Protein AF-A0A380E187-F1 (afdb_monomer_lite)

Foldseek 3Di:
DVVVVVVVVVVVVVVVVVVCVVVVPDCVPVLSVVLVVQLCCQQVVFDWDQPVVVVDRDIQTSNNVSVVSSVVSVVPPDDDPPPDD

InterPro domains:
  IPR006043 Nucleobase cation symporter 2 family [PF00860] (1-47)

Radius of gyration: 16.49 Å; chains: 1; bounding box: 38×34×51 Å

Organism: Staphylococcus aureus (NCBI:txid1280)

pLDDT: mean 84.11, std 14.21, range [36.88, 96.44]

Structure (mmCIF, N/CA/C/O backbone):
data_AF-A0A380E187-F1
#
_entry.id   AF-A0A380E187-F1
#
loop_
_atom_site.group_PDB
_atom_site.id
_atom_site.type_symbol
_atom_site.label_atom_id
_atom_site.label_alt_id
_atom_site.label_comp_id
_atom_site.label_asym_id
_atom_site.label_entity_id
_atom_site.label_seq_id
_atom_site.pdbx_PDB_ins_code
_atom_site.Cartn_x
_atom_site.Cartn_y
_atom_site.Cartn_z
_atom_site.occupancy
_atom_site.B_iso_or_equiv
_atom_site.auth_seq_id
_atom_site.auth_comp_id
_atom_site.auth_asym_id
_atom_site.auth_atom_id
_atom_site.pdbx_PDB_model_num
ATOM 1 N N . MET A 1 1 ? 20.604 -11.371 -14.926 1.00 73.69 1 MET A N 1
ATOM 2 C CA . MET A 1 1 ? 20.051 -10.024 -14.652 1.00 73.69 1 MET A CA 1
ATOM 3 C C . MET A 1 1 ? 18.574 -10.066 -14.245 1.00 73.69 1 MET A C 1
ATOM 5 O O . MET A 1 1 ? 18.266 -9.536 -13.192 1.00 73.69 1 MET A O 1
ATOM 9 N N . GLY A 1 2 ? 17.674 -10.742 -14.977 1.00 86.06 2 GLY A N 1
ATOM 10 C CA . GLY A 1 2 ? 16.223 -10.706 -14.686 1.00 86.06 2 GLY A CA 1
ATOM 11 C C . GLY A 1 2 ? 15.780 -11.168 -13.285 1.00 86.06 2 GLY A C 1
ATOM 12 O O . GLY A 1 2 ? 14.940 -10.518 -12.675 1.00 86.06 2 GLY A O 1
ATOM 13 N N . GLY A 1 3 ? 16.377 -12.233 -12.730 1.00 92.94 3 GLY A N 1
ATOM 14 C CA . GLY A 1 3 ? 15.996 -12.736 -11.398 1.00 92.94 3 GLY A CA 1
ATOM 15 C C . GLY A 1 3 ? 16.274 -11.751 -10.255 1.00 92.94 3 GLY A C 1
ATOM 16 O O . GLY A 1 3 ? 15.461 -11.609 -9.348 1.00 92.94 3 GLY A O 1
ATOM 17 N N . VAL A 1 4 ? 17.385 -11.011 -10.334 1.00 94.56 4 VAL A N 1
ATOM 18 C CA . VAL A 1 4 ? 17.733 -9.988 -9.335 1.00 94.56 4 VAL A CA 1
ATOM 19 C C . VAL A 1 4 ? 16.764 -8.808 -9.424 1.00 94.56 4 VAL A C 1
ATOM 21 O O . VAL A 1 4 ? 16.307 -8.326 -8.395 1.00 94.56 4 VAL A O 1
ATOM 24 N N . SER A 1 5 ? 16.378 -8.383 -10.631 1.00 94.12 5 SER A N 1
ATOM 25 C CA . SER A 1 5 ? 15.395 -7.307 -10.822 1.00 94.12 5 SER A CA 1
ATOM 26 C C . SER A 1 5 ? 14.021 -7.659 -10.248 1.00 94.12 5 SER A C 1
ATOM 28 O O . SER A 1 5 ? 13.414 -6.825 -9.584 1.00 94.12 5 SER A O 1
ATOM 30 N N . ILE A 1 6 ? 13.554 -8.899 -10.439 1.00 94.81 6 ILE A N 1
ATOM 31 C CA . ILE A 1 6 ? 12.285 -9.372 -9.861 1.00 94.81 6 ILE A CA 1
ATOM 32 C C . ILE A 1 6 ? 12.332 -9.305 -8.330 1.00 94.81 6 ILE A C 1
ATOM 34 O O . ILE A 1 6 ? 11.392 -8.808 -7.714 1.00 94.81 6 ILE A O 1
ATOM 38 N N . LEU A 1 7 ? 13.436 -9.745 -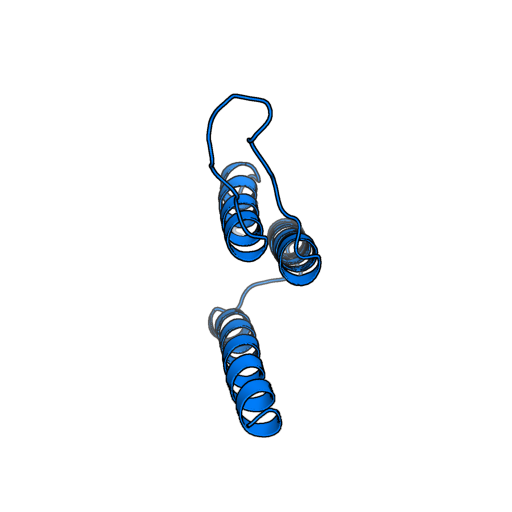7.716 1.00 95.94 7 LEU A N 1
ATOM 39 C CA . LEU A 1 7 ? 13.614 -9.652 -6.265 1.00 95.94 7 LEU A CA 1
ATOM 40 C C . LEU A 1 7 ? 13.668 -8.198 -5.784 1.00 95.94 7 LEU A C 1
ATOM 42 O O . LEU A 1 7 ? 13.016 -7.870 -4.799 1.00 95.94 7 LEU A O 1
ATOM 46 N N . LEU A 1 8 ? 14.393 -7.319 -6.482 1.00 96.00 8 LEU A N 1
ATOM 47 C CA . LEU A 1 8 ? 14.493 -5.902 -6.120 1.00 96.00 8 LEU A CA 1
ATOM 48 C C . LEU A 1 8 ? 13.123 -5.212 -6.152 1.00 96.00 8 LEU A C 1
ATOM 50 O O . LEU A 1 8 ? 12.723 -4.607 -5.157 1.00 96.00 8 LEU A O 1
ATOM 54 N N . PHE A 1 9 ? 12.370 -5.349 -7.248 1.00 92.25 9 PHE A N 1
ATOM 55 C CA . PHE A 1 9 ? 11.022 -4.779 -7.340 1.00 92.25 9 PHE A CA 1
ATOM 56 C C . PHE A 1 9 ? 10.048 -5.436 -6.351 1.00 92.25 9 PHE A C 1
ATOM 58 O O . PHE A 1 9 ?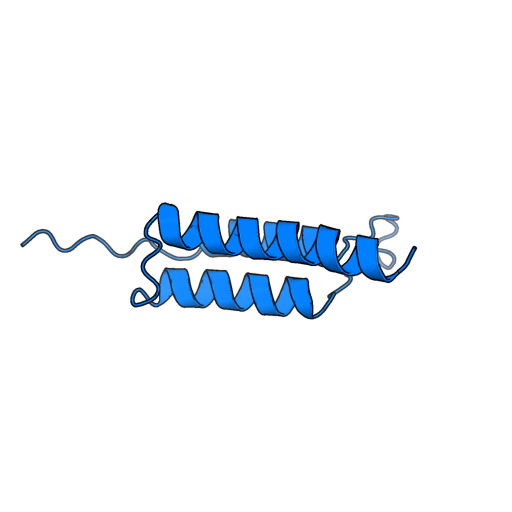 9.229 -4.740 -5.747 1.00 92.25 9 PHE A O 1
ATOM 65 N N . GLY A 1 10 ? 10.176 -6.746 -6.116 1.00 94.44 10 GLY A N 1
ATOM 66 C CA . GLY A 1 10 ? 9.386 -7.472 -5.121 1.00 94.44 10 GLY A CA 1
ATOM 67 C C . GLY A 1 10 ? 9.618 -6.974 -3.692 1.00 94.44 10 GLY A C 1
ATOM 68 O O . GLY A 1 10 ? 8.658 -6.776 -2.949 1.00 94.44 10 GLY A O 1
ATOM 69 N N . ILE A 1 11 ? 10.870 -6.698 -3.316 1.00 96.31 11 ILE A N 1
ATOM 70 C CA . ILE A 1 11 ? 11.218 -6.140 -2.001 1.00 96.31 11 ILE A CA 1
ATOM 71 C C . ILE A 1 11 ? 10.647 -4.727 -1.839 1.00 96.31 11 ILE A C 1
ATOM 73 O O . ILE A 1 11 ? 10.096 -4.418 -0.782 1.00 96.31 11 ILE A O 1
ATOM 77 N N . ILE A 1 12 ? 10.717 -3.887 -2.878 1.00 94.62 12 ILE A N 1
ATOM 78 C CA . ILE A 1 12 ? 10.124 -2.540 -2.855 1.00 94.62 12 ILE A CA 1
ATOM 79 C C . ILE A 1 12 ? 8.611 -2.636 -2.606 1.00 94.62 12 ILE A C 1
ATOM 81 O O . ILE A 1 12 ? 8.112 -2.023 -1.659 1.00 94.62 12 ILE A O 1
ATOM 85 N N . ALA A 1 13 ? 7.889 -3.464 -3.368 1.00 94.19 13 ALA A N 1
ATOM 86 C CA . ALA A 1 13 ? 6.452 -3.673 -3.171 1.00 94.19 13 ALA A CA 1
ATOM 87 C C . ALA A 1 13 ? 6.121 -4.212 -1.763 1.00 94.19 13 ALA A C 1
ATOM 89 O O . ALA A 1 13 ? 5.240 -3.682 -1.081 1.00 94.19 13 ALA A O 1
ATOM 90 N N . ALA A 1 14 ? 6.865 -5.216 -1.290 1.00 96.25 14 ALA A N 1
ATOM 91 C CA . ALA A 1 14 ? 6.676 -5.799 0.038 1.00 96.25 14 ALA A CA 1
ATOM 92 C C . ALA A 1 14 ? 6.941 -4.787 1.168 1.00 96.25 14 ALA A C 1
ATOM 94 O O . ALA A 1 14 ? 6.217 -4.775 2.164 1.00 96.25 14 ALA A O 1
ATOM 95 N N . SER A 1 15 ? 7.936 -3.906 1.015 1.00 96.44 15 SER A N 1
ATOM 96 C CA . SER A 1 15 ? 8.218 -2.839 1.984 1.00 96.44 15 SER A CA 1
ATOM 97 C C . SER A 1 15 ? 7.086 -1.811 2.074 1.00 96.44 15 SER A C 1
ATOM 99 O O . SER A 1 15 ? 6.740 -1.386 3.177 1.00 96.44 15 SER A O 1
ATOM 101 N N . GLY A 1 16 ? 6.445 -1.488 0.946 1.00 94.25 16 GLY A N 1
ATOM 102 C CA . GLY A 1 16 ? 5.244 -0.654 0.915 1.00 94.25 16 GLY A CA 1
ATOM 103 C C . GLY A 1 16 ? 4.083 -1.297 1.677 1.00 94.25 16 GLY A C 1
ATOM 104 O O . GLY A 1 16 ? 3.486 -0.658 2.540 1.00 94.25 16 GLY A O 1
ATOM 105 N N . LEU A 1 17 ? 3.815 -2.587 1.444 1.00 94.62 17 LEU A N 1
ATOM 106 C CA . LEU A 1 17 ? 2.793 -3.324 2.201 1.00 94.62 17 LEU A CA 1
ATOM 107 C C . LEU A 1 17 ? 3.110 -3.378 3.700 1.00 94.62 17 LEU A C 1
ATOM 109 O O . LEU A 1 17 ? 2.229 -3.142 4.527 1.00 94.62 17 LEU A O 1
ATOM 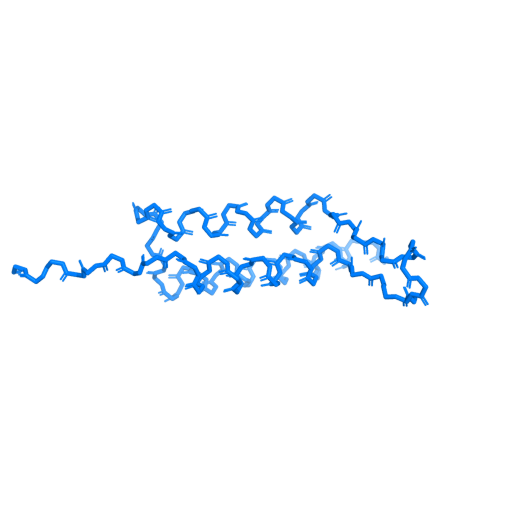113 N N . ARG A 1 18 ? 4.374 -3.627 4.062 1.00 95.69 18 ARG A N 1
ATOM 114 C CA . ARG A 1 18 ? 4.821 -3.616 5.460 1.00 95.69 18 ARG A CA 1
ATOM 115 C C . ARG A 1 18 ? 4.571 -2.262 6.123 1.00 95.69 18 ARG A C 1
ATOM 117 O O . ARG A 1 18 ? 4.126 -2.236 7.264 1.00 95.69 18 ARG A O 1
ATOM 124 N N . MET A 1 19 ? 4.807 -1.154 5.418 1.00 95.69 19 MET A N 1
ATOM 125 C CA . MET A 1 19 ? 4.535 0.192 5.930 1.00 95.69 19 MET A CA 1
ATOM 126 C C . MET A 1 19 ? 3.054 0.387 6.282 1.00 95.69 19 MET A C 1
ATOM 128 O O . MET A 1 19 ? 2.758 0.988 7.313 1.00 95.69 19 MET A O 1
ATOM 132 N N . LEU A 1 20 ? 2.126 -0.145 5.478 1.00 93.75 20 LEU A N 1
ATOM 133 C CA . LEU A 1 20 ? 0.685 -0.066 5.759 1.00 93.75 20 LEU A CA 1
ATOM 134 C C . LEU A 1 20 ? 0.307 -0.840 7.030 1.00 93.75 20 LEU A C 1
ATOM 136 O O . LEU A 1 20 ? -0.482 -0.352 7.841 1.00 93.75 20 LEU A O 1
ATOM 140 N N . VAL A 1 21 ? 0.902 -2.020 7.221 1.00 94.56 21 VAL A N 1
ATOM 141 C CA . VAL A 1 21 ? 0.683 -2.859 8.410 1.00 94.56 21 VAL A CA 1
ATOM 142 C C . VAL A 1 21 ? 1.271 -2.205 9.662 1.00 94.56 21 VAL A C 1
ATOM 144 O O . VAL A 1 21 ? 0.581 -2.094 10.673 1.00 94.56 21 VAL A O 1
ATOM 147 N N . GLU A 1 22 ? 2.511 -1.717 9.590 1.00 96.25 22 GLU A N 1
ATOM 148 C CA . GLU A 1 22 ? 3.191 -1.048 10.710 1.00 96.25 22 GLU A CA 1
ATOM 149 C C . GLU A 1 22 ? 2.476 0.251 11.108 1.00 96.25 22 GLU A C 1
ATOM 151 O O . GLU A 1 22 ? 2.319 0.556 12.289 1.00 96.25 22 GLU A O 1
ATOM 156 N N . SER A 1 23 ? 1.946 0.978 10.119 1.00 94.50 23 SER A N 1
ATOM 157 C CA . SER A 1 23 ? 1.122 2.174 10.339 1.00 94.50 23 SER A CA 1
ATOM 158 C C . SER A 1 23 ? -0.283 1.851 10.864 1.00 94.50 23 SER A C 1
ATOM 160 O O . SER A 1 23 ? -1.062 2.774 11.100 1.00 94.50 23 SER A O 1
ATOM 162 N N . LYS A 1 24 ? -0.623 0.564 11.042 1.00 93.06 24 LYS A N 1
ATOM 163 C CA . LYS A 1 24 ? -1.932 0.074 11.501 1.00 93.06 24 LYS A CA 1
ATOM 164 C C . LYS A 1 24 ? -3.087 0.674 10.699 1.00 93.06 24 LYS A C 1
ATOM 166 O O . LYS A 1 24 ? -4.072 1.145 11.270 1.00 93.06 24 LYS A O 1
ATOM 171 N N . VAL A 1 25 ? -2.950 0.689 9.370 1.00 91.12 25 VAL A N 1
ATOM 172 C CA . VAL A 1 25 ? -4.018 1.168 8.487 1.00 91.12 25 VAL A CA 1
ATOM 173 C C . VAL A 1 25 ? -5.239 0.268 8.655 1.00 91.12 25 VAL A C 1
ATOM 175 O O . VAL A 1 25 ? -5.192 -0.926 8.372 1.00 91.12 25 VAL A O 1
ATOM 178 N N . ASP A 1 26 ? -6.336 0.858 9.121 1.00 91.94 26 ASP A N 1
ATOM 179 C CA . ASP A 1 26 ? -7.601 0.158 9.286 1.00 91.94 26 ASP A CA 1
ATOM 180 C C . ASP A 1 26 ? -8.331 0.056 7.940 1.00 91.94 26 ASP A C 1
ATOM 182 O O . ASP A 1 26 ? -8.853 1.053 7.435 1.00 91.94 26 ASP A O 1
ATOM 186 N N . PHE A 1 27 ? -8.349 -1.148 7.365 1.00 90.56 27 PHE A N 1
ATOM 187 C CA . PHE A 1 27 ? -9.083 -1.478 6.140 1.00 90.56 27 PHE A CA 1
ATOM 188 C C . PHE A 1 27 ? -10.550 -1.856 6.386 1.00 90.56 27 PHE A C 1
ATOM 190 O O . PHE A 1 27 ? -11.292 -1.999 5.416 1.00 90.56 27 PHE A O 1
ATOM 197 N N . ALA A 1 28 ? -10.990 -1.996 7.643 1.00 89.75 28 ALA A N 1
ATOM 198 C CA . ALA A 1 28 ? -12.416 -2.100 7.957 1.00 89.75 28 ALA A CA 1
ATOM 199 C C . ALA A 1 28 ? -13.124 -0.753 7.742 1.00 89.75 28 ALA A C 1
ATOM 201 O O . ALA A 1 28 ? -14.320 -0.713 7.456 1.00 89.75 28 ALA A O 1
ATOM 202 N N . ASN A 1 29 ? -12.379 0.357 7.807 1.00 89.44 29 ASN A N 1
ATOM 203 C CA . ASN A 1 29 ? -12.887 1.647 7.374 1.00 89.44 29 ASN A CA 1
ATOM 204 C C . ASN A 1 29 ? -13.007 1.693 5.840 1.00 89.44 29 ASN A C 1
ATOM 206 O O . ASN A 1 29 ? -12.000 1.719 5.121 1.00 89.44 29 ASN A O 1
ATOM 210 N N . ASN A 1 30 ? -14.247 1.794 5.349 1.00 89.38 30 ASN A N 1
ATOM 211 C CA . ASN A 1 30 ? -14.570 1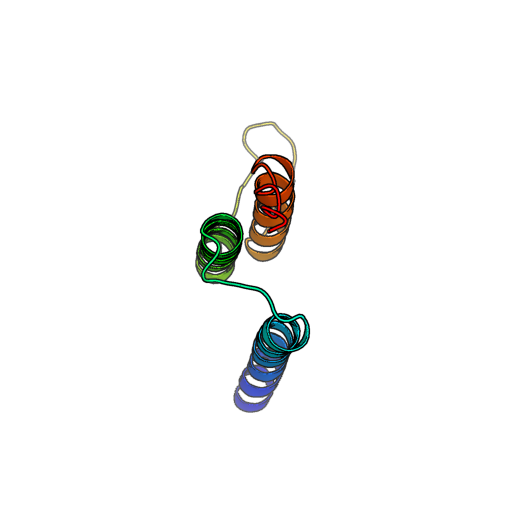.885 3.922 1.00 89.38 30 ASN A CA 1
ATOM 212 C C . ASN A 1 30 ? -13.764 2.972 3.197 1.00 89.38 30 ASN A C 1
ATOM 214 O O . ASN A 1 30 ? -13.358 2.778 2.054 1.00 89.38 30 ASN A O 1
ATOM 218 N N . ARG A 1 31 ? -13.467 4.098 3.857 1.00 89.50 31 ARG A N 1
ATOM 219 C CA . ARG A 1 31 ? -12.657 5.178 3.281 1.00 89.50 31 ARG A CA 1
ATOM 220 C C . ARG A 1 31 ? -11.254 4.705 2.912 1.00 89.50 31 ARG A C 1
ATOM 222 O O . ARG A 1 31 ? -10.797 4.948 1.798 1.00 89.50 31 ARG A O 1
ATOM 229 N N . ASN A 1 32 ? -10.567 4.049 3.842 1.00 91.69 32 ASN A N 1
ATOM 230 C CA . ASN A 1 32 ? -9.198 3.585 3.625 1.00 91.69 32 ASN A CA 1
ATOM 231 C C . ASN A 1 32 ? -9.166 2.447 2.603 1.00 91.69 32 ASN A C 1
ATOM 233 O O . ASN A 1 32 ? -8.293 2.431 1.734 1.00 91.69 32 ASN A O 1
ATOM 237 N N . LEU A 1 33 ? -10.152 1.546 2.665 1.00 92.38 33 LEU A N 1
ATOM 238 C CA . LEU A 1 33 ? -10.312 0.460 1.705 1.00 92.38 33 LEU A CA 1
ATOM 239 C C . LEU A 1 33 ? -10.493 0.986 0.276 1.00 92.38 33 LEU A C 1
ATOM 241 O O . LEU A 1 33 ? -9.809 0.523 -0.637 1.00 92.38 33 LEU A O 1
ATOM 245 N N . VAL A 1 34 ? -11.362 1.982 0.080 1.00 92.62 34 VAL A N 1
ATOM 246 C CA . VAL A 1 34 ? -11.603 2.601 -1.233 1.00 92.62 34 VAL A CA 1
ATOM 247 C C . VAL A 1 34 ? -10.350 3.310 -1.746 1.00 92.62 34 VAL A C 1
ATOM 249 O O . VAL A 1 34 ? -9.960 3.083 -2.891 1.00 92.62 34 VAL A O 1
ATOM 252 N N . ILE A 1 35 ? -9.678 4.113 -0.911 1.00 93.06 35 ILE A N 1
ATOM 253 C CA . ILE A 1 35 ? -8.443 4.815 -1.305 1.00 93.06 35 ILE A CA 1
ATOM 254 C C . ILE A 1 35 ? -7.379 3.810 -1.763 1.00 93.06 35 ILE A C 1
ATOM 256 O O . ILE A 1 35 ? -6.827 3.951 -2.854 1.00 93.06 35 ILE A O 1
ATOM 260 N N . ALA A 1 36 ? -7.114 2.774 -0.963 1.00 93.62 36 ALA A N 1
ATOM 261 C CA . ALA A 1 36 ? -6.111 1.767 -1.292 1.00 93.62 36 ALA A CA 1
ATOM 262 C C . ALA A 1 36 ? -6.473 0.970 -2.553 1.00 93.62 36 ALA A C 1
ATOM 264 O O . ALA A 1 36 ? -5.607 0.729 -3.392 1.00 93.62 36 ALA A O 1
ATOM 265 N N . SER A 1 37 ? -7.749 0.613 -2.720 1.00 92.69 37 SER A N 1
ATOM 266 C CA . SER A 1 37 ? -8.230 -0.118 -3.898 1.00 92.69 37 SER A CA 1
ATOM 267 C C . SER A 1 37 ? -8.033 0.687 -5.181 1.00 92.69 37 SER A C 1
ATOM 269 O O . SER A 1 37 ? -7.548 0.150 -6.174 1.00 92.69 37 SER A O 1
ATOM 271 N N . VAL A 1 38 ? -8.339 1.988 -5.163 1.00 92.75 38 VAL A N 1
ATOM 272 C CA . VAL A 1 38 ? -8.142 2.862 -6.329 1.00 92.75 38 VAL A CA 1
ATOM 273 C C . VAL A 1 38 ? -6.657 3.026 -6.651 1.00 92.75 38 VAL A C 1
ATOM 275 O O . VAL A 1 38 ? -6.278 2.886 -7.811 1.00 92.75 38 VAL A O 1
ATOM 278 N N . ILE A 1 39 ? -5.802 3.248 -5.646 1.00 93.19 39 ILE A N 1
ATOM 279 C CA . ILE A 1 39 ? -4.345 3.330 -5.850 1.00 93.19 39 ILE A CA 1
ATOM 280 C C . ILE A 1 39 ? -3.813 2.034 -6.481 1.00 93.19 39 ILE A C 1
ATOM 282 O O . ILE A 1 39 ? -3.028 2.093 -7.426 1.00 93.19 39 ILE A O 1
ATOM 286 N N . LEU A 1 40 ? -4.259 0.869 -5.996 1.00 92.12 40 LEU A N 1
ATOM 287 C CA . LEU A 1 40 ? -3.842 -0.434 -6.519 1.00 92.12 40 LEU A CA 1
ATOM 288 C C . LEU A 1 40 ? -4.306 -0.657 -7.960 1.00 92.12 40 LEU A C 1
ATOM 290 O O . LEU A 1 40 ? -3.496 -1.051 -8.795 1.00 92.12 40 LEU A O 1
ATOM 294 N N . VAL A 1 41 ? -5.573 -0.375 -8.276 1.00 91.50 41 VAL A N 1
ATOM 295 C CA . VAL A 1 41 ? -6.113 -0.544 -9.636 1.00 91.50 41 VAL A CA 1
ATOM 296 C C . VAL A 1 41 ? -5.413 0.387 -10.626 1.00 91.50 41 VAL A C 1
ATOM 298 O O . VAL A 1 41 ? -5.019 -0.058 -11.702 1.00 91.50 41 VAL A O 1
ATOM 301 N N . VAL A 1 42 ? -5.203 1.655 -10.263 1.00 90.25 42 VAL A N 1
ATOM 302 C CA . VAL A 1 42 ? -4.537 2.636 -11.136 1.00 90.25 42 VAL A CA 1
ATOM 303 C C . VAL A 1 42 ? -3.048 2.311 -11.306 1.00 90.25 42 VAL A C 1
ATOM 305 O O . VAL A 1 42 ? -2.529 2.377 -12.421 1.00 90.25 42 VAL A O 1
ATOM 308 N N . GLY A 1 43 ? -2.369 1.931 -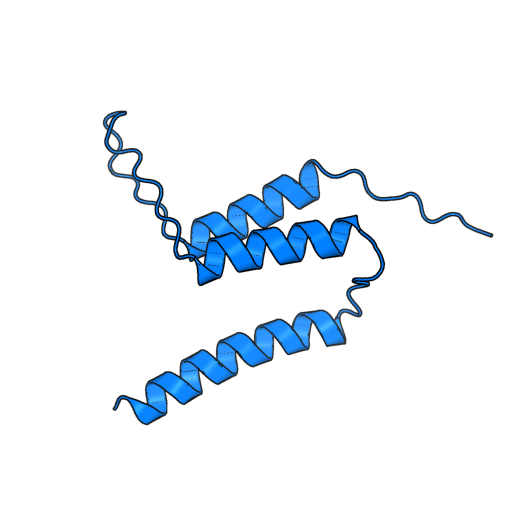10.219 1.00 88.12 43 GLY A N 1
ATOM 309 C CA . GLY A 1 43 ? -0.932 1.653 -10.214 1.00 88.12 43 GLY A CA 1
ATOM 310 C C . GLY A 1 43 ? -0.565 0.346 -10.915 1.00 88.12 43 GLY A C 1
ATOM 311 O O . GLY A 1 43 ? 0.326 0.340 -11.760 1.00 88.12 43 GLY A O 1
ATOM 312 N N . ILE A 1 44 ? -1.269 -0.751 -10.612 1.00 89.19 44 ILE A N 1
ATOM 313 C CA . ILE A 1 44 ? -1.040 -2.062 -11.249 1.00 89.19 44 ILE A CA 1
ATOM 314 C C . ILE A 1 44 ? -1.575 -2.062 -12.684 1.00 89.19 44 ILE A C 1
ATOM 316 O O . ILE A 1 44 ? -0.955 -2.643 -13.571 1.00 89.19 44 ILE A O 1
ATOM 320 N N . GLY A 1 45 ? -2.699 -1.380 -12.928 1.00 83.44 45 GLY A N 1
ATOM 321 C CA . GLY A 1 45 ? -3.306 -1.258 -14.254 1.00 83.44 45 GLY A CA 1
ATOM 322 C C . GLY A 1 45 ? -2.504 -0.410 -15.245 1.00 83.44 45 GLY A C 1
ATOM 323 O O . GLY A 1 45 ? -2.873 -0.364 -16.413 1.00 83.44 45 GLY A O 1
ATOM 324 N N . ASN A 1 46 ? -1.426 0.247 -14.796 1.00 80.88 46 ASN A N 1
ATOM 325 C CA . ASN A 1 46 ? -0.551 1.103 -15.599 1.00 80.88 46 ASN A CA 1
ATOM 326 C C . ASN A 1 46 ? -1.333 2.071 -16.506 1.00 80.88 46 ASN A C 1
ATOM 328 O O . ASN A 1 46 ? -1.093 2.168 -17.710 1.00 80.88 46 ASN A O 1
ATOM 332 N N . LEU A 1 47 ? -2.318 2.762 -15.923 1.00 76.75 47 LEU A N 1
ATOM 333 C CA . LEU A 1 47 ? -3.097 3.762 -16.646 1.00 76.75 47 LEU A CA 1
ATOM 334 C C . LEU A 1 47 ? -2.182 4.926 -17.033 1.00 76.75 47 LEU A C 1
ATOM 336 O O . LEU A 1 47 ? -1.610 5.575 -16.164 1.00 76.75 47 LEU A O 1
ATOM 340 N N . VAL A 1 48 ? -2.066 5.212 -18.327 1.00 74.75 48 VAL A N 1
ATOM 341 C CA . VAL A 1 48 ? -1.268 6.336 -18.834 1.00 74.75 48 VAL A CA 1
ATOM 342 C C . VAL A 1 48 ? -2.211 7.411 -19.355 1.00 74.75 48 VAL A C 1
ATOM 344 O O . VAL A 1 48 ? -2.944 7.180 -20.318 1.00 74.75 48 VAL A O 1
ATOM 347 N N . PHE A 1 49 ? -2.181 8.597 -18.742 1.00 71.38 49 PHE A N 1
ATOM 348 C CA . PHE A 1 49 ? -2.870 9.766 -19.290 1.00 71.38 49 PHE A CA 1
ATOM 349 C C . PHE A 1 49 ? -1.923 10.554 -20.189 1.00 71.38 49 PHE A C 1
ATOM 351 O O . PHE A 1 49 ? -0.894 11.075 -19.750 1.00 71.38 49 PHE A O 1
ATOM 358 N N . ASN A 1 50 ? -2.314 10.661 -21.456 1.00 68.81 50 ASN A N 1
ATOM 359 C CA . ASN A 1 50 ? -1.625 11.459 -22.456 1.00 68.81 50 ASN A CA 1
ATOM 360 C C . ASN A 1 50 ? -2.380 12.772 -22.649 1.00 68.81 50 ASN A C 1
ATOM 362 O O . ASN A 1 50 ? -3.411 12.799 -23.311 1.00 68.81 50 ASN A O 1
ATOM 366 N N . LEU A 1 51 ? -1.844 13.881 -22.139 1.00 65.56 51 LEU A N 1
ATOM 367 C CA . LEU A 1 51 ? -2.414 15.221 -22.355 1.00 65.56 51 LEU A CA 1
ATOM 368 C C . LEU A 1 51 ? -1.995 15.832 -23.708 1.00 65.56 51 LEU A C 1
ATOM 370 O O . LEU A 1 51 ? -2.068 17.044 -23.913 1.00 65.56 51 LEU A O 1
ATOM 374 N N . LYS A 1 52 ? -1.580 14.981 -24.658 1.00 61.62 52 LYS A N 1
ATOM 375 C CA . LYS A 1 52 ? -1.079 15.383 -25.978 1.00 61.62 52 LYS A CA 1
ATOM 376 C C . LYS A 1 52 ? -2.120 16.142 -26.806 1.00 61.62 52 LYS A C 1
ATOM 378 O O . LYS A 1 52 ? -1.739 16.997 -27.597 1.00 61.62 52 LYS A O 1
ATOM 383 N N . GLU A 1 53 ? -3.408 15.881 -26.591 1.00 59.09 53 GLU A N 1
ATOM 384 C CA . GLU A 1 53 ? -4.506 16.542 -27.311 1.00 59.09 53 GLU A CA 1
ATOM 385 C C . GLU A 1 53 ? -4.670 18.035 -26.960 1.00 59.09 53 GLU A C 1
ATOM 387 O O . GLU A 1 53 ? -5.270 18.774 -27.732 1.00 59.09 53 GLU A O 1
ATOM 392 N N . ILE A 1 54 ? -4.083 18.511 -25.852 1.00 63.00 54 ILE A N 1
ATOM 393 C CA . ILE A 1 54 ? -4.141 19.921 -25.406 1.00 63.00 54 ILE A CA 1
ATOM 394 C C . ILE A 1 54 ? -2.823 20.682 -25.699 1.00 63.00 54 ILE A C 1
ATOM 396 O O . ILE A 1 54 ? -2.655 21.838 -25.323 1.00 63.00 54 ILE A O 1
ATOM 400 N N . GLY A 1 55 ? -1.873 20.074 -26.423 1.00 61.94 55 GLY A N 1
ATOM 401 C CA . GLY A 1 55 ? -0.621 20.738 -26.829 1.00 61.94 55 GLY A CA 1
ATOM 402 C C . GLY A 1 55 ? 0.473 20.767 -25.753 1.00 61.94 55 GLY A C 1
ATOM 403 O O . GLY A 1 55 ? 1.505 21.410 -25.934 1.00 61.94 55 GLY A O 1
ATOM 404 N N . ILE A 1 56 ? 0.282 20.035 -24.651 1.00 69.12 56 ILE A N 1
ATOM 405 C CA . ILE A 1 56 ? 1.249 19.894 -23.556 1.00 69.12 56 ILE A CA 1
ATOM 406 C C . ILE A 1 56 ? 1.853 18.485 -23.646 1.00 69.12 56 ILE A C 1
ATOM 408 O O . ILE A 1 56 ? 1.133 17.493 -23.552 1.00 69.12 56 ILE A O 1
ATOM 412 N N . ASN A 1 57 ? 3.174 18.361 -23.818 1.00 64.88 57 ASN A N 1
ATOM 413 C CA . ASN A 1 57 ? 3.867 17.058 -23.810 1.00 64.88 57 ASN A CA 1
ATOM 414 C C . ASN A 1 57 ? 4.068 16.542 -22.373 1.00 64.88 57 ASN A C 1
ATOM 416 O O . ASN A 1 57 ? 5.188 16.266 -21.951 1.00 64.88 57 ASN A O 1
ATOM 420 N N . LEU A 1 58 ? 2.980 16.437 -21.608 1.00 67.88 58 LEU A N 1
ATOM 421 C CA . LEU A 1 58 ? 2.993 15.822 -20.288 1.00 67.88 58 LEU A CA 1
ATOM 422 C C . LEU A 1 58 ? 2.343 14.441 -20.376 1.00 67.88 58 LEU A C 1
ATOM 424 O O . LEU A 1 58 ? 1.142 14.314 -20.625 1.00 67.88 58 LEU A O 1
ATOM 428 N N . GLN A 1 59 ? 3.162 13.411 -20.190 1.00 71.81 59 GLN A N 1
ATOM 429 C CA . GLN A 1 59 ? 2.733 12.024 -20.094 1.00 71.81 59 GLN A CA 1
ATOM 430 C C . GLN A 1 59 ? 2.854 11.617 -18.629 1.00 71.81 59 GLN A C 1
ATOM 432 O O . GLN A 1 59 ? 3.953 11.586 -18.077 1.00 71.81 59 GLN A O 1
ATOM 437 N N . ILE A 1 60 ? 1.717 11.388 -17.978 1.00 78.12 60 ILE A N 1
ATOM 438 C CA . ILE A 1 60 ? 1.709 10.956 -16.582 1.00 78.12 60 ILE A CA 1
ATOM 439 C C . ILE A 1 60 ? 1.708 9.429 -16.589 1.00 78.12 60 ILE A C 1
ATOM 441 O O . ILE A 1 60 ? 0.780 8.805 -17.108 1.00 78.12 60 ILE A O 1
ATOM 445 N N . GLU A 1 61 ? 2.769 8.837 -16.043 1.00 82.50 61 GLU A N 1
ATOM 446 C CA . GLU A 1 61 ? 2.893 7.387 -15.889 1.00 82.50 61 GLU A CA 1
ATOM 447 C C . GLU A 1 61 ? 1.964 6.853 -14.788 1.00 82.50 61 GLU A C 1
ATOM 449 O O . GLU A 1 61 ? 1.642 7.561 -13.826 1.00 82.50 61 GLU A O 1
ATOM 454 N N . GLY A 1 62 ? 1.573 5.577 -14.892 1.00 83.00 62 GLY A N 1
ATOM 455 C CA . GLY A 1 62 ? 0.585 4.953 -14.004 1.00 83.00 62 GLY A CA 1
ATOM 456 C C . GLY A 1 62 ? 0.908 5.054 -12.514 1.00 83.00 62 GLY A C 1
ATOM 457 O O . GLY A 1 62 ? 0.007 5.249 -11.700 1.00 83.00 62 GLY A O 1
ATOM 458 N N . MET A 1 63 ? 2.190 5.028 -12.140 1.00 89.31 63 MET A N 1
ATOM 459 C CA . MET A 1 63 ? 2.608 5.205 -10.745 1.00 89.31 63 MET A CA 1
ATOM 460 C C . MET A 1 63 ? 2.361 6.632 -10.228 1.00 89.31 63 MET A C 1
ATOM 462 O O . MET A 1 63 ? 1.903 6.808 -9.097 1.00 89.31 63 MET A O 1
ATOM 466 N N . ALA A 1 64 ? 2.599 7.652 -11.058 1.00 89.31 64 ALA A N 1
ATOM 467 C CA . ALA A 1 64 ? 2.311 9.041 -10.707 1.00 89.31 64 ALA A CA 1
ATOM 468 C C . ALA A 1 64 ? 0.796 9.290 -10.630 1.00 89.31 64 ALA A C 1
ATOM 470 O O . ALA A 1 64 ? 0.321 9.922 -9.685 1.00 89.31 64 ALA A O 1
ATOM 471 N N . LEU A 1 65 ? 0.021 8.723 -11.561 1.00 89.25 65 LEU A N 1
ATOM 472 C CA . LEU A 1 65 ? -1.445 8.756 -11.517 1.00 89.25 65 LEU A CA 1
ATOM 473 C C . LEU A 1 65 ? -2.014 8.078 -10.273 1.00 89.25 65 LEU A C 1
ATOM 475 O O . LEU A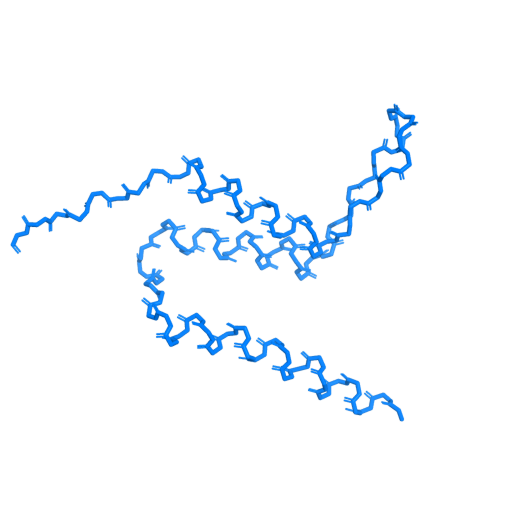 1 65 ? -2.950 8.609 -9.673 1.00 89.25 65 LEU A O 1
ATOM 479 N N . ALA A 1 66 ? -1.457 6.939 -9.865 1.00 91.38 66 ALA A N 1
ATOM 480 C CA . ALA A 1 66 ? -1.891 6.232 -8.667 1.00 91.38 66 ALA A CA 1
ATOM 481 C C . ALA A 1 66 ? -1.678 7.087 -7.410 1.00 91.38 66 ALA A C 1
ATOM 483 O O . ALA A 1 66 ? -2.599 7.243 -6.606 1.00 91.38 66 ALA A O 1
ATOM 484 N N . ALA A 1 67 ? -0.501 7.706 -7.276 1.00 91.81 67 ALA A N 1
ATOM 485 C CA . ALA A 1 67 ? -0.197 8.598 -6.161 1.00 91.81 67 ALA A CA 1
ATOM 486 C C . ALA A 1 67 ? -1.122 9.828 -6.137 1.00 91.81 67 ALA A C 1
ATOM 488 O O . ALA A 1 67 ? -1.703 10.141 -5.096 1.00 91.81 67 ALA A O 1
ATOM 489 N N . LEU A 1 68 ? -1.315 10.487 -7.286 1.00 92.12 68 LEU A N 1
ATOM 490 C CA . LEU A 1 68 ? -2.215 11.638 -7.403 1.00 92.12 68 LEU A CA 1
ATOM 491 C C . LEU A 1 68 ? -3.659 11.263 -7.063 1.00 92.12 68 LEU A C 1
ATOM 493 O O . LEU A 1 68 ? -4.298 11.955 -6.273 1.00 92.12 68 LEU A O 1
ATOM 497 N N . SER A 1 69 ? -4.151 10.143 -7.593 1.00 90.94 69 SER A N 1
ATOM 498 C CA . SER A 1 69 ? -5.500 9.643 -7.306 1.00 90.94 69 SER A CA 1
ATOM 499 C C . SER A 1 69 ? -5.680 9.365 -5.814 1.00 90.94 69 SER A C 1
ATOM 501 O O . SER A 1 69 ? -6.696 9.747 -5.240 1.00 90.94 69 SER A O 1
ATOM 503 N N . GLY A 1 70 ? -4.672 8.779 -5.162 1.00 92.25 70 GLY A N 1
ATOM 504 C CA . GLY A 1 70 ? -4.665 8.556 -3.717 1.00 92.25 70 GLY A CA 1
ATOM 505 C C . GLY A 1 70 ? -4.740 9.847 -2.900 1.00 92.25 70 GLY A C 1
ATOM 506 O O . GLY A 1 70 ? -5.544 9.941 -1.972 1.00 92.25 70 GLY A O 1
ATOM 507 N N . ILE A 1 71 ? -3.946 10.861 -3.263 1.00 92.69 71 ILE A N 1
ATOM 508 C CA . ILE A 1 71 ? -3.955 12.178 -2.603 1.00 92.69 71 ILE A CA 1
ATOM 509 C C . ILE A 1 71 ? -5.318 12.855 -2.781 1.00 92.69 71 ILE A C 1
ATOM 511 O O . ILE A 1 71 ? -5.904 13.321 -1.801 1.00 92.69 71 ILE A O 1
ATOM 515 N N . ILE A 1 72 ? -5.839 12.872 -4.010 1.00 92.69 72 ILE A N 1
ATOM 516 C CA . ILE A 1 72 ? -7.122 13.494 -4.351 1.00 92.69 72 ILE A CA 1
ATOM 517 C C . ILE A 1 72 ? -8.266 12.808 -3.598 1.00 92.69 72 ILE A C 1
ATOM 519 O O . ILE A 1 72 ? -9.042 13.487 -2.927 1.00 92.69 72 ILE A O 1
ATOM 523 N N . LEU A 1 73 ? -8.351 11.473 -3.626 1.00 89.69 73 LEU A N 1
ATOM 524 C CA . LEU A 1 73 ? -9.390 10.745 -2.891 1.00 89.69 73 LEU A CA 1
ATOM 525 C C . LEU A 1 73 ? -9.271 10.953 -1.381 1.00 89.69 73 LEU A C 1
ATOM 527 O O . LEU A 1 73 ? -10.285 11.116 -0.709 1.00 89.69 73 LEU A O 1
ATOM 531 N N . ASN A 1 74 ? -8.055 10.985 -0.834 1.00 90.69 74 ASN A N 1
ATOM 532 C CA . ASN A 1 74 ? -7.859 11.250 0.587 1.00 90.69 74 ASN A CA 1
ATOM 533 C C . ASN A 1 74 ? -8.302 12.673 0.986 1.00 90.69 74 ASN A C 1
ATOM 535 O O . ASN A 1 74 ? -8.737 12.872 2.119 1.00 90.69 74 ASN A O 1
ATOM 539 N N . LEU A 1 75 ? -8.218 13.655 0.086 1.00 88.56 75 LEU A N 1
ATOM 540 C CA . LEU A 1 75 ? -8.705 15.016 0.335 1.00 88.56 75 LEU A CA 1
ATOM 541 C C . LEU A 1 75 ? -10.227 15.131 0.201 1.00 88.56 75 LEU A C 1
ATOM 543 O O . LEU A 1 75 ? -10.856 15.803 1.015 1.00 88.56 75 LEU A O 1
ATOM 547 N N . ILE A 1 76 ? -10.813 14.478 -0.805 1.00 90.38 76 ILE A N 1
ATOM 548 C CA . ILE A 1 76 ? -12.253 14.558 -1.088 1.00 90.38 76 ILE A CA 1
ATOM 549 C C . ILE A 1 76 ? -13.065 13.723 -0.093 1.00 90.38 76 ILE A C 1
ATOM 551 O O . ILE A 1 76 ? -14.143 14.142 0.326 1.00 90.38 76 ILE A O 1
ATOM 555 N N . LEU A 1 77 ? -12.573 12.541 0.292 1.00 85.38 77 LEU A N 1
ATOM 556 C CA . LEU A 1 77 ? -13.325 11.646 1.164 1.00 85.38 77 LEU A CA 1
ATOM 557 C C . LEU A 1 77 ? -13.315 12.160 2.612 1.00 85.38 77 LEU A C 1
ATOM 559 O O . LEU A 1 77 ? -12.239 12.214 3.233 1.00 85.38 77 LEU A O 1
ATOM 563 N N . PRO A 1 78 ? -14.494 12.478 3.185 1.00 76.19 78 PRO A N 1
ATOM 564 C CA . PRO A 1 78 ? -14.591 13.001 4.538 1.00 76.19 78 PRO A CA 1
ATOM 565 C C . PRO A 1 78 ? -14.041 11.975 5.526 1.00 76.19 78 PRO A C 1
ATOM 567 O O . PRO A 1 78 ? -14.309 10.780 5.427 1.00 76.19 78 PRO A O 1
ATOM 570 N N . LYS A 1 79 ? -13.239 12.442 6.486 1.00 77.06 79 LYS A N 1
ATOM 571 C CA . LYS A 1 79 ? -12.784 11.593 7.589 1.00 77.06 79 LYS A CA 1
ATOM 572 C C . LYS A 1 79 ? -14.011 11.246 8.423 1.00 77.06 79 LYS A C 1
ATOM 574 O O . LYS A 1 79 ? -14.670 12.157 8.925 1.00 77.06 79 LYS A O 1
ATOM 579 N N . GLU A 1 80 ? -14.319 9.960 8.566 1.00 65.56 80 GLU A N 1
ATOM 580 C CA . GLU A 1 80 ? -15.321 9.539 9.540 1.00 65.56 80 GLU A CA 1
ATOM 581 C C . GLU A 1 80 ? -14.912 10.107 10.902 1.00 65.56 80 GLU A C 1
ATOM 583 O O . GLU A 1 80 ? -13.773 9.939 11.353 1.00 65.56 80 GLU A O 1
ATOM 588 N N . LYS A 1 81 ? -15.815 10.869 11.530 1.00 55.22 81 LYS A N 1
ATOM 589 C CA . LYS A 1 81 ? -15.615 11.307 12.908 1.00 55.22 81 LYS A CA 1
ATOM 590 C C . LYS A 1 81 ? -15.461 10.034 13.730 1.00 55.22 81 LYS A C 1
ATOM 592 O O . LYS A 1 81 ? -16.397 9.243 13.775 1.00 55.22 81 LYS A O 1
ATOM 597 N N . LYS A 1 82 ? -14.312 9.859 14.393 1.00 48.69 82 LYS A N 1
ATOM 598 C CA . LYS A 1 82 ? -14.212 8.948 15.537 1.00 48.69 82 LYS A CA 1
ATOM 599 C C . LYS A 1 82 ? -15.410 9.250 16.439 1.00 48.69 82 LYS A C 1
ATOM 601 O O . LYS A 1 82 ? -15.472 10.331 17.024 1.00 48.69 82 LYS A O 1
ATOM 606 N N . GLN A 1 83 ? -16.387 8.349 16.482 1.00 42.03 83 GLN A N 1
ATOM 607 C CA . GLN A 1 83 ? -17.376 8.342 17.547 1.00 42.03 83 GLN A CA 1
ATOM 608 C C . GLN A 1 83 ? -16.595 8.004 18.814 1.00 42.03 83 GLN A C 1
ATOM 610 O O . GLN A 1 83 ? -16.199 6.863 19.030 1.00 42.03 83 GLN A O 1
ATOM 615 N N . ASN A 1 84 ? -16.274 9.048 19.576 1.00 36.88 84 ASN A N 1
ATOM 616 C CA . ASN A 1 84 ? -15.823 8.927 20.949 1.00 36.88 84 ASN A CA 1
ATOM 617 C C . ASN A 1 84 ? -17.009 8.382 21.752 1.00 36.88 84 ASN A C 1
ATOM 619 O O . ASN A 1 84 ? -17.943 9.139 22.016 1.00 36.88 84 ASN A O 1
ATOM 623 N N . ASN A 1 85 ? -16.960 7.099 22.099 1.00 36.91 85 ASN A N 1
ATOM 624 C CA . ASN A 1 85 ? -17.677 6.543 23.241 1.00 36.91 85 ASN A CA 1
ATOM 625 C C . ASN A 1 85 ? -16.636 6.097 24.262 1.00 36.91 85 ASN A C 1
ATOM 627 O O . ASN A 1 85 ? -15.709 5.364 23.845 1.00 36.91 85 ASN A O 1
#

Secondary structure (DSSP, 8-state):
-HHHHHHHHHHHHHHHHHHHHHTT--SSSHHHHHHHHHHHHHHHTT--EEGGGGT---EE-HHHHHHHHHHHHHHHSPPPP----

Sequence (85 aa):
MGGVSILLFGIIAASGLRMLVESKVDFANNRNLVIASVILVVGIGNLVFNLKEIGINLQIEGMALAALSGIILNLILPKEKKQNN